Protein AF-A0AAW3T7Y1-F1 (afdb_monomer)

Nearest PDB structures (foldseek):
  4yn0-assembly1_B  TM=5.926E-01  e=9.042E+00  Mus musculus
  3stq-assembly2_F  TM=4.703E-01  e=7.836E+00  Pseudomonas aeruginosa

Sequence (64 aa):
MPNDEQDPVHDEQESVQDDERATDDFDERTAAVERLPLTDRADAFSALHDELRTRLESGGSRSA

Organism: NCBI:txid69373

Structure (mmCIF, N/CA/C/O backbone):
data_AF-A0AAW3T7Y1-F1
#
_entry.id   AF-A0AAW3T7Y1-F1
#
loop_
_atom_site.group_PDB
_atom_site.id
_atom_site.type_symbol
_atom_site.label_atom_id
_atom_site.label_alt_id
_atom_site.label_comp_id
_atom_site.label_asym_id
_atom_site.label_entity_id
_atom_site.label_seq_id
_atom_site.pdbx_PDB_ins_code
_atom_site.Cartn_x
_atom_site.Cartn_y
_atom_site.Cartn_z
_atom_site.occupancy
_atom_site.B_iso_or_equiv
_atom_site.auth_seq_id
_atom_site.auth_comp_id
_atom_site.auth_asym_id
_atom_site.auth_atom_id
_atom_site.pdbx_PDB_model_num
ATOM 1 N N . MET A 1 1 ? 21.204 -17.687 -51.492 1.00 47.44 1 MET A N 1
ATOM 2 C CA . MET A 1 1 ? 21.382 -18.033 -50.070 1.00 47.44 1 MET A CA 1
ATOM 3 C C . MET A 1 1 ? 20.263 -17.343 -49.309 1.00 47.44 1 MET A C 1
ATOM 5 O O . MET A 1 1 ? 20.142 -16.140 -49.512 1.00 47.44 1 MET A O 1
ATOM 9 N N . PRO A 1 2 ? 19.410 -18.045 -48.545 1.00 49.72 2 PRO A N 1
ATOM 10 C CA . PRO A 1 2 ? 18.551 -17.384 -47.574 1.00 49.72 2 PRO A CA 1
ATOM 11 C C . PRO A 1 2 ? 19.430 -17.059 -46.364 1.00 49.72 2 PRO A C 1
ATOM 13 O O . PRO A 1 2 ? 20.047 -17.960 -45.801 1.00 49.72 2 PRO A O 1
ATOM 16 N N . ASN A 1 3 ? 19.570 -15.781 -46.038 1.00 51.41 3 ASN A N 1
ATOM 17 C CA . ASN A 1 3 ? 20.138 -15.374 -44.763 1.00 51.41 3 ASN A CA 1
ATOM 18 C C . ASN A 1 3 ? 18.962 -14.832 -43.957 1.00 51.41 3 ASN A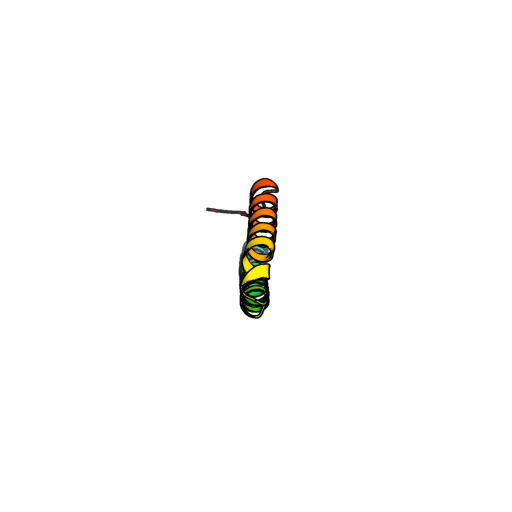 C 1
ATOM 20 O O . ASN A 1 3 ? 18.435 -13.766 -44.267 1.00 51.41 3 ASN A O 1
ATOM 24 N N . ASP A 1 4 ? 18.512 -15.637 -42.999 1.00 60.59 4 ASP A N 1
ATOM 25 C CA . ASP A 1 4 ? 17.747 -15.203 -41.837 1.00 60.59 4 ASP A CA 1
ATOM 26 C C . ASP A 1 4 ? 18.592 -14.160 -41.086 1.00 60.59 4 ASP A C 1
ATOM 28 O O . ASP A 1 4 ? 19.356 -14.484 -40.177 1.00 60.59 4 ASP A O 1
ATOM 32 N N . GLU A 1 5 ? 18.525 -12.900 -41.511 1.00 54.44 5 GLU A N 1
ATOM 33 C CA . GLU A 1 5 ? 18.966 -11.786 -40.680 1.00 54.44 5 GLU A CA 1
ATOM 34 C C . GLU A 1 5 ? 17.889 -11.581 -39.618 1.00 54.44 5 GLU A C 1
ATOM 36 O O . GLU A 1 5 ? 16.824 -11.021 -39.861 1.00 54.44 5 GLU A O 1
ATOM 41 N N . GLN A 1 6 ? 18.163 -12.171 -38.457 1.00 54.94 6 GLN A N 1
ATOM 42 C CA . GLN A 1 6 ? 17.385 -12.058 -37.238 1.00 54.94 6 GLN A CA 1
ATOM 43 C C . GLN A 1 6 ? 17.213 -10.577 -36.873 1.00 54.94 6 GLN A C 1
ATOM 45 O O . GLN A 1 6 ? 18.191 -9.884 -36.596 1.00 54.94 6 GLN A O 1
ATOM 50 N N . ASP A 1 7 ? 15.964 -10.113 -36.868 1.00 57.34 7 ASP A N 1
ATOM 51 C CA . ASP A 1 7 ? 15.561 -8.828 -36.301 1.00 57.34 7 ASP A CA 1
ATOM 52 C C . ASP A 1 7 ? 16.050 -8.713 -34.840 1.00 57.34 7 ASP A C 1
ATOM 54 O O . ASP A 1 7 ? 15.703 -9.567 -34.013 1.00 57.34 7 ASP A O 1
ATOM 58 N N . PRO A 1 8 ? 16.805 -7.666 -34.457 1.00 54.78 8 PRO A N 1
ATOM 59 C CA . PRO A 1 8 ? 17.130 -7.402 -33.066 1.00 54.78 8 PRO A CA 1
ATOM 60 C C . PRO A 1 8 ? 15.954 -6.658 -32.414 1.00 54.78 8 PRO A C 1
ATOM 62 O O . PRO A 1 8 ? 16.047 -5.473 -32.116 1.00 54.78 8 PRO A O 1
ATOM 65 N N . VAL A 1 9 ? 14.829 -7.341 -32.193 1.00 52.22 9 VAL A N 1
ATOM 66 C CA . VAL A 1 9 ? 13.704 -6.824 -31.388 1.00 52.22 9 VAL A CA 1
ATOM 67 C C . VAL A 1 9 ? 13.617 -7.590 -30.070 1.00 52.22 9 VAL A C 1
ATOM 69 O O . VAL A 1 9 ? 12.760 -8.449 -29.905 1.00 52.22 9 VAL A O 1
ATOM 72 N N . HIS A 1 10 ? 14.542 -7.355 -29.136 1.00 54.44 10 HIS A N 1
ATOM 73 C CA . HIS A 1 10 ? 14.479 -7.987 -27.803 1.00 54.44 10 HIS A CA 1
ATOM 74 C C . HIS A 1 10 ? 14.595 -7.025 -26.613 1.00 54.44 10 HIS A C 1
ATOM 76 O O . HIS A 1 10 ? 14.396 -7.472 -25.493 1.00 54.44 10 HIS A O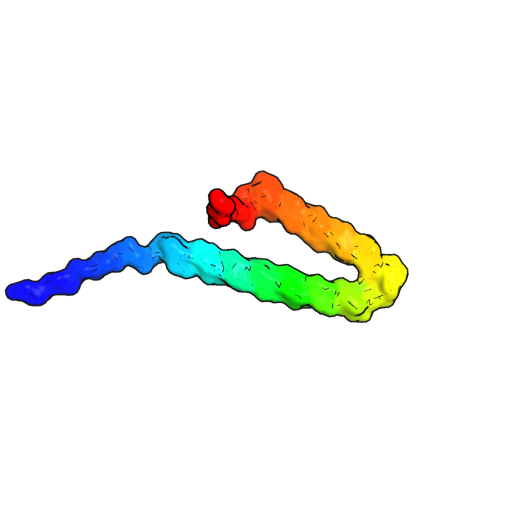 1
ATOM 82 N N . ASP A 1 11 ? 14.828 -5.723 -26.813 1.00 54.97 11 ASP A N 1
ATOM 83 C CA . ASP A 1 11 ? 14.967 -4.783 -25.681 1.00 54.97 11 ASP A CA 1
ATOM 84 C C . ASP A 1 11 ? 13.628 -4.127 -25.273 1.00 54.97 11 ASP A C 1
ATOM 86 O O . ASP A 1 11 ? 13.356 -3.935 -24.093 1.00 54.97 11 ASP A O 1
ATOM 90 N N . GLU A 1 12 ? 12.730 -3.849 -26.226 1.00 52.62 12 GLU A N 1
ATOM 91 C CA . GLU A 1 12 ? 11.444 -3.175 -25.944 1.00 52.62 12 GLU A CA 1
ATOM 92 C C . GLU A 1 12 ? 10.332 -4.128 -25.470 1.00 52.62 12 GLU A C 1
ATOM 94 O O . GLU A 1 12 ? 9.380 -3.703 -24.821 1.00 52.62 12 GLU A O 1
ATOM 99 N N . GLN A 1 13 ? 10.435 -5.429 -25.765 1.00 52.53 13 GLN A N 1
ATOM 100 C CA . GLN A 1 13 ? 9.418 -6.412 -25.362 1.00 52.53 13 GLN A CA 1
ATOM 101 C C . GLN A 1 13 ? 9.557 -6.835 -23.894 1.00 52.53 13 GLN A C 1
ATOM 103 O O . GLN A 1 13 ? 8.571 -7.261 -23.295 1.00 52.53 13 GLN A O 1
ATOM 108 N N . GLU A 1 14 ? 10.754 -6.722 -23.313 1.00 54.16 14 GLU A N 1
ATOM 109 C CA . GLU A 1 14 ? 11.013 -7.072 -21.912 1.00 54.16 14 GLU A CA 1
ATOM 110 C C . GLU A 1 14 ? 10.518 -5.969 -20.962 1.00 54.16 14 GLU A C 1
ATOM 112 O O . GLU A 1 14 ? 9.859 -6.266 -19.968 1.00 54.16 14 GLU A O 1
ATOM 117 N N . SER A 1 15 ? 10.702 -4.691 -21.322 1.00 58.78 15 SER A N 1
ATOM 118 C CA . SER A 1 15 ? 10.286 -3.563 -20.479 1.00 58.78 15 SER A CA 1
ATOM 119 C C . SER A 1 15 ? 8.770 -3.429 -20.316 1.00 58.78 15 SER A C 1
ATOM 121 O O . SER A 1 15 ? 8.314 -3.043 -19.247 1.00 58.78 15 SER A O 1
ATOM 123 N N . VAL A 1 16 ? 7.983 -3.752 -21.350 1.00 57.94 16 VAL A N 1
ATOM 124 C CA . VAL A 1 16 ? 6.509 -3.691 -21.271 1.00 57.94 16 VAL A CA 1
ATOM 125 C C . VAL A 1 16 ? 5.964 -4.823 -20.395 1.00 57.94 16 VAL A C 1
ATOM 127 O O . VAL A 1 16 ? 5.066 -4.602 -19.590 1.00 57.94 16 VAL A O 1
ATOM 130 N N . GLN A 1 17 ? 6.562 -6.014 -20.478 1.00 60.84 17 GLN A N 1
ATOM 131 C CA . GLN A 1 17 ? 6.140 -7.157 -19.667 1.00 60.84 17 GLN A CA 1
ATOM 132 C C . GLN A 1 17 ? 6.464 -6.988 -18.180 1.00 60.84 17 GLN A C 1
ATOM 134 O O . GLN A 1 17 ? 5.725 -7.497 -17.340 1.00 60.84 17 GLN A O 1
ATOM 139 N N . ASP A 1 18 ? 7.568 -6.321 -17.835 1.00 64.19 18 ASP A N 1
ATOM 140 C CA . ASP A 1 18 ? 7.872 -6.015 -16.434 1.00 64.19 18 ASP A CA 1
ATOM 141 C C . ASP A 1 18 ? 6.932 -4.955 -15.852 1.00 64.19 18 ASP A C 1
ATOM 143 O O . ASP A 1 18 ? 6.579 -5.052 -14.676 1.00 64.19 18 ASP A O 1
ATOM 147 N N . ASP A 1 19 ? 6.465 -4.002 -16.662 1.00 67.19 19 ASP A N 1
ATOM 148 C CA . ASP A 1 19 ? 5.473 -3.009 -16.238 1.00 67.19 19 ASP A CA 1
ATOM 149 C C . ASP A 1 19 ? 4.095 -3.657 -16.013 1.00 67.19 19 ASP A C 1
ATOM 151 O O . ASP A 1 19 ? 3.507 -3.495 -14.946 1.00 67.19 19 ASP A O 1
ATOM 155 N N . GLU A 1 20 ? 3.637 -4.509 -16.942 1.00 65.94 20 GLU A N 1
ATOM 156 C CA . GLU A 1 20 ? 2.370 -5.250 -16.816 1.00 65.94 20 GLU A CA 1
ATOM 157 C C . GLU A 1 20 ? 2.356 -6.181 -15.590 1.00 65.94 20 GLU A C 1
ATOM 159 O O . GLU A 1 20 ? 1.403 -6.196 -14.805 1.00 65.94 20 GLU A O 1
ATOM 164 N N . ARG A 1 21 ? 3.450 -6.918 -15.353 1.00 70.06 21 ARG A N 1
ATOM 165 C CA . ARG A 1 21 ? 3.592 -7.752 -14.147 1.00 70.06 21 ARG A CA 1
ATOM 166 C C . ARG A 1 21 ? 3.647 -6.907 -12.873 1.00 70.06 21 ARG A C 1
ATOM 168 O O . ARG A 1 21 ? 3.129 -7.325 -11.838 1.00 70.06 21 ARG A O 1
ATOM 175 N N . ALA A 1 22 ? 4.274 -5.732 -12.926 1.00 72.38 22 ALA A N 1
ATOM 176 C CA . ALA A 1 22 ? 4.332 -4.814 -11.796 1.00 72.38 22 ALA A CA 1
ATOM 177 C C . ALA A 1 22 ? 2.965 -4.188 -11.477 1.00 72.38 22 ALA A C 1
ATOM 179 O O . ALA A 1 22 ? 2.697 -3.936 -10.297 1.00 72.38 22 ALA A O 1
ATOM 180 N N . THR A 1 23 ? 2.116 -3.957 -12.485 1.00 75.38 23 THR A N 1
ATOM 181 C CA . THR A 1 23 ? 0.728 -3.515 -12.297 1.00 75.38 23 THR A CA 1
ATOM 182 C C . THR A 1 23 ? -0.152 -4.620 -11.720 1.00 75.38 23 THR A C 1
ATOM 184 O O . THR A 1 23 ? -0.844 -4.367 -10.735 1.00 75.38 23 THR A O 1
ATOM 187 N N . ASP A 1 24 ? -0.043 -5.857 -12.217 1.00 75.44 24 ASP A N 1
ATOM 188 C CA . ASP A 1 24 ? -0.798 -6.999 -11.679 1.00 75.44 24 ASP A CA 1
ATOM 189 C C . ASP A 1 24 ? -0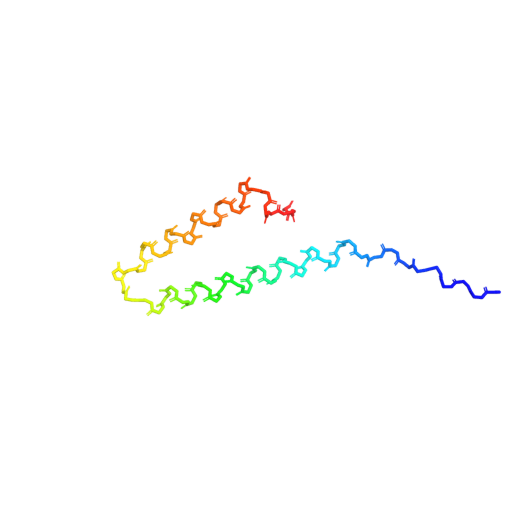.466 -7.259 -10.193 1.00 75.44 24 ASP A C 1
ATOM 191 O O . ASP A 1 24 ? -1.355 -7.471 -9.366 1.00 75.44 24 ASP A O 1
ATOM 195 N N . ASP A 1 25 ? 0.814 -7.164 -9.813 1.00 85.94 25 ASP A N 1
ATOM 196 C CA . ASP A 1 25 ? 1.267 -7.310 -8.420 1.00 85.94 25 ASP A CA 1
ATOM 197 C C . ASP A 1 25 ? 0.808 -6.147 -7.513 1.00 85.94 25 ASP A C 1
ATOM 199 O O . ASP A 1 25 ? 0.630 -6.303 -6.301 1.00 85.94 25 ASP A O 1
ATOM 203 N N . PHE A 1 26 ? 0.613 -4.949 -8.069 1.00 88.06 26 PHE A N 1
ATOM 204 C CA . PHE A 1 26 ? 0.053 -3.817 -7.326 1.00 88.06 26 PHE A CA 1
ATOM 205 C C . PHE A 1 26 ? -1.453 -3.985 -7.079 1.00 88.06 26 PHE A C 1
ATOM 207 O O . PHE A 1 26 ? -1.928 -3.711 -5.970 1.00 88.06 26 PHE A O 1
ATOM 214 N N . ASP A 1 27 ? -2.192 -4.487 -8.068 1.00 90.81 27 ASP A N 1
ATOM 215 C CA . ASP A 1 27 ? -3.629 -4.744 -7.961 1.00 90.81 27 ASP A CA 1
ATOM 216 C C . ASP A 1 27 ? -3.932 -5.847 -6.936 1.00 90.81 27 ASP A C 1
ATOM 218 O O . ASP A 1 27 ? -4.815 -5.686 -6.085 1.00 90.81 27 ASP A O 1
ATOM 222 N N . GLU A 1 28 ? -3.156 -6.938 -6.931 1.00 93.62 28 GLU A N 1
ATOM 223 C CA . GLU A 1 28 ? -3.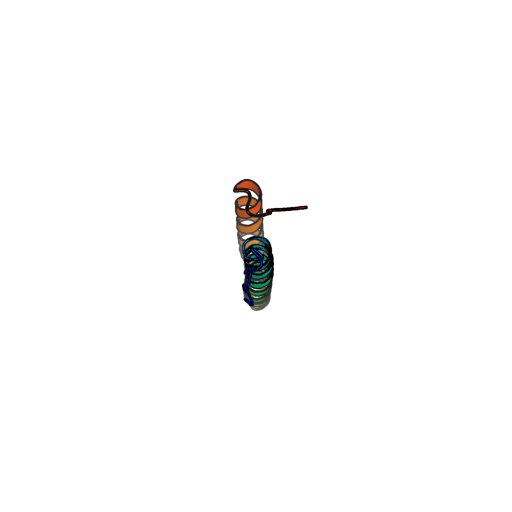312 -8.005 -5.936 1.00 93.62 28 GLU A CA 1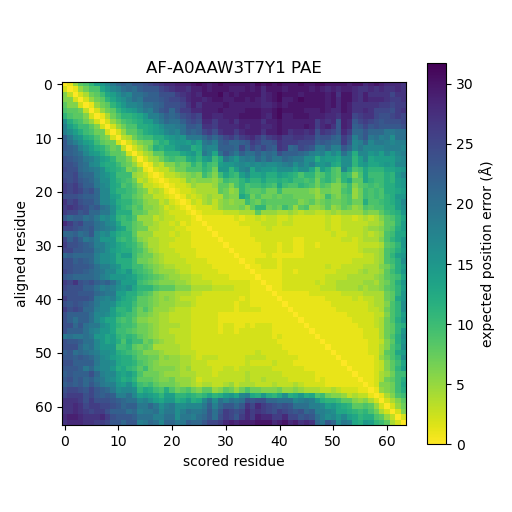
ATOM 224 C C . GLU A 1 28 ? -3.062 -7.495 -4.507 1.00 93.62 28 GLU A C 1
ATOM 226 O O . GLU A 1 28 ? -3.856 -7.767 -3.592 1.00 93.62 28 GLU A O 1
ATOM 231 N N . ARG A 1 29 ? -1.991 -6.714 -4.306 1.00 91.38 29 ARG A N 1
ATOM 232 C CA . ARG A 1 29 ? -1.657 -6.123 -3.001 1.00 91.38 29 ARG A CA 1
ATOM 233 C C . ARG A 1 29 ? -2.715 -5.131 -2.534 1.00 91.38 29 ARG A C 1
ATOM 235 O O . ARG A 1 29 ? -3.116 -5.175 -1.371 1.00 91.38 29 ARG A O 1
ATOM 242 N N . THR A 1 30 ? -3.232 -4.301 -3.434 1.00 95.31 30 THR A N 1
ATOM 243 C CA . THR A 1 30 ? -4.334 -3.374 -3.140 1.00 95.31 30 THR A CA 1
ATOM 244 C C . THR A 1 30 ? -5.581 -4.133 -2.685 1.00 95.31 30 THR A C 1
ATOM 246 O O . THR A 1 30 ? -6.141 -3.839 -1.625 1.00 95.31 30 THR A O 1
ATOM 249 N N . ALA A 1 31 ? -5.963 -5.194 -3.401 1.00 96.81 31 ALA A N 1
ATOM 250 C CA . ALA A 1 31 ? -7.093 -6.037 -3.021 1.00 96.81 31 ALA A CA 1
ATOM 251 C C . ALA A 1 31 ? -6.879 -6.750 -1.672 1.00 96.81 31 ALA A C 1
ATOM 253 O O . ALA A 1 31 ? -7.842 -7.021 -0.950 1.00 96.81 31 ALA A O 1
ATOM 254 N N . ALA A 1 32 ? -5.634 -7.074 -1.306 1.00 96.62 32 ALA A N 1
ATOM 255 C CA . ALA A 1 32 ? -5.315 -7.621 0.010 1.00 96.62 32 ALA A CA 1
ATOM 256 C C . ALA A 1 32 ? -5.526 -6.587 1.129 1.00 96.62 32 ALA A C 1
ATOM 258 O O . ALA A 1 32 ? -6.127 -6.924 2.152 1.00 96.62 32 ALA A O 1
ATOM 259 N N . VAL A 1 33 ? -5.119 -5.329 0.918 1.00 97.50 33 VAL A N 1
ATOM 260 C CA . VAL A 1 33 ? -5.353 -4.225 1.867 1.00 97.50 33 VAL A CA 1
ATOM 261 C C . VAL A 1 33 ? -6.847 -3.976 2.067 1.00 97.50 33 VAL A C 1
ATOM 263 O O . VAL A 1 33 ? -7.310 -3.831 3.197 1.00 97.50 33 VAL A O 1
ATOM 266 N N . GLU A 1 34 ? -7.642 -4.008 1.000 1.00 97.38 34 GLU A N 1
ATOM 267 C CA . GLU A 1 34 ? -9.096 -3.837 1.093 1.00 97.38 34 GLU A CA 1
ATOM 268 C C . GLU A 1 34 ? -9.803 -4.941 1.888 1.00 97.38 34 GLU A C 1
ATOM 270 O O . GLU A 1 34 ? -10.908 -4.729 2.386 1.00 97.38 34 GLU A O 1
ATOM 275 N N . ARG A 1 35 ? -9.189 -6.116 2.054 1.00 97.62 35 ARG A N 1
ATOM 276 C CA . ARG A 1 35 ? -9.740 -7.193 2.892 1.00 97.62 35 A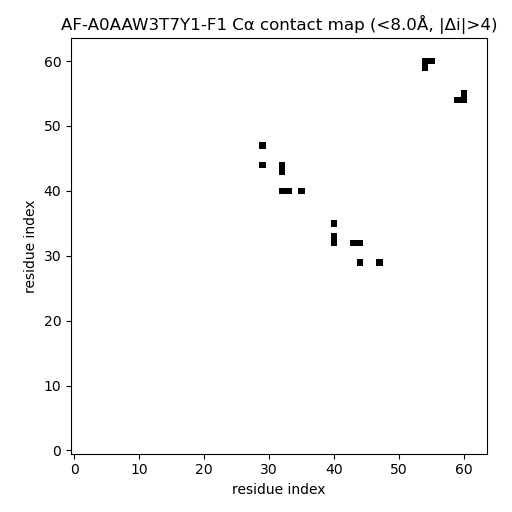RG A CA 1
ATOM 277 C C . ARG A 1 35 ? -9.435 -7.009 4.379 1.00 97.62 35 ARG A C 1
ATOM 279 O O . ARG A 1 35 ? -10.060 -7.681 5.199 1.00 97.62 35 ARG A O 1
ATOM 286 N N . LEU A 1 36 ? -8.526 -6.102 4.740 1.00 97.25 36 LEU A N 1
ATOM 287 C CA . LEU A 1 36 ? -8.211 -5.796 6.135 1.00 97.25 36 LEU A CA 1
ATOM 288 C C . LEU A 1 36 ? -9.379 -5.073 6.839 1.00 97.25 36 LEU A C 1
ATOM 290 O O . LEU A 1 36 ? -10.212 -4.425 6.179 1.00 97.25 36 LEU A O 1
ATOM 294 N N . PRO A 1 37 ? -9.449 -5.149 8.184 1.00 97.81 37 PRO A N 1
ATOM 295 C CA . PRO A 1 37 ? -10.353 -4.329 8.983 1.00 97.81 37 PRO A CA 1
ATOM 296 C C . PRO A 1 37 ? -10.191 -2.841 8.669 1.00 97.81 37 PRO A C 1
ATOM 298 O O . PRO A 1 37 ? -9.088 -2.364 8.424 1.00 97.81 37 PRO A O 1
ATOM 301 N N . LEU A 1 38 ? -11.295 -2.088 8.701 1.00 94.81 38 LEU A N 1
ATOM 302 C CA . LEU A 1 38 ? -11.312 -0.678 8.290 1.00 94.81 38 LEU A CA 1
ATOM 303 C C . LEU A 1 38 ? -10.292 0.187 9.055 1.00 94.81 38 LEU A C 1
ATOM 305 O O . LEU A 1 38 ? -9.729 1.110 8.476 1.00 94.81 38 LEU A O 1
ATOM 309 N N . THR A 1 39 ? -10.050 -0.128 10.332 1.00 96.56 39 THR A N 1
ATOM 310 C CA . THR A 1 39 ? -9.070 0.555 11.192 1.00 96.56 39 THR A CA 1
ATOM 311 C C . THR A 1 39 ? -7.638 0.407 10.701 1.00 96.56 39 THR A C 1
ATOM 313 O O . THR A 1 39 ? -6.840 1.307 10.920 1.00 96.56 39 THR A O 1
ATOM 316 N N . ASP A 1 40 ? -7.340 -0.686 10.002 1.00 96.56 40 ASP A N 1
ATOM 317 C CA . ASP A 1 40 ? -5.977 -1.069 9.633 1.00 96.56 40 ASP A CA 1
ATOM 318 C C . ASP A 1 40 ? -5.662 -0.673 8.180 1.00 96.56 40 ASP A C 1
ATOM 320 O O . ASP A 1 40 ? -4.504 -0.621 7.768 1.00 96.56 40 ASP A O 1
ATOM 324 N N . ARG A 1 41 ? -6.695 -0.357 7.384 1.00 96.94 41 ARG A N 1
ATOM 325 C CA . ARG A 1 41 ? -6.541 -0.003 5.965 1.00 96.94 41 ARG A CA 1
ATOM 326 C C . ARG A 1 41 ? -5.725 1.264 5.759 1.00 96.94 41 ARG A C 1
ATOM 328 O O . ARG A 1 41 ? -4.954 1.317 4.813 1.00 96.94 41 ARG A O 1
ATOM 335 N N . ALA A 1 42 ? -5.904 2.282 6.600 1.00 97.44 42 ALA A N 1
ATOM 336 C CA . ALA A 1 42 ? -5.233 3.569 6.413 1.00 97.44 42 ALA A CA 1
ATOM 337 C C . ALA A 1 42 ? -3.703 3.437 6.498 1.00 97.44 42 ALA A C 1
ATOM 339 O O . ALA A 1 42 ? -2.989 3.951 5.634 1.00 97.44 42 ALA A O 1
ATOM 340 N N . ASP A 1 43 ? -3.212 2.691 7.489 1.00 96.94 43 ASP A N 1
ATOM 341 C CA . ASP A 1 43 ? -1.781 2.433 7.661 1.00 96.94 43 ASP A CA 1
ATOM 342 C C . ASP A 1 43 ? -1.242 1.554 6.524 1.00 96.94 43 ASP A C 1
ATOM 344 O O . ASP A 1 43 ? -0.194 1.846 5.947 1.00 96.94 43 ASP A O 1
ATOM 348 N N . ALA A 1 44 ? -1.995 0.522 6.132 1.00 97.19 44 ALA A N 1
ATOM 349 C CA . ALA A 1 44 ? -1.610 -0.376 5.047 1.00 97.19 44 ALA A CA 1
ATOM 350 C C . ALA A 1 44 ? -1.571 0.318 3.669 1.00 97.19 44 ALA A C 1
ATOM 352 O O . ALA A 1 44 ? -0.640 0.097 2.895 1.00 97.19 44 ALA A O 1
ATOM 353 N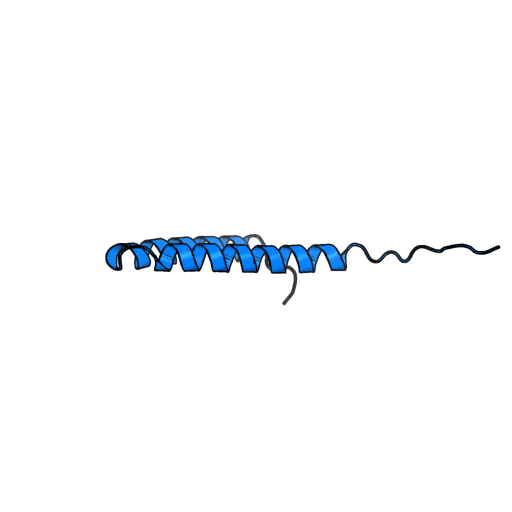 N . PHE A 1 45 ? -2.528 1.203 3.370 1.00 96.50 45 PHE A N 1
ATOM 354 C CA . PHE A 1 45 ? -2.492 2.030 2.160 1.00 96.50 45 PHE A CA 1
ATOM 355 C C . PHE A 1 45 ? -1.340 3.035 2.189 1.00 96.50 45 PHE A C 1
ATOM 357 O O . PHE A 1 45 ? -0.706 3.256 1.161 1.00 96.50 45 PHE A O 1
ATOM 364 N N . SER A 1 46 ? -1.035 3.619 3.351 1.00 96.69 46 SER A N 1
ATOM 365 C CA . SER A 1 46 ? 0.104 4.536 3.484 1.00 96.69 46 SER A CA 1
ATOM 366 C C . SER A 1 46 ? 1.421 3.830 3.148 1.00 96.69 46 SER A C 1
ATOM 368 O O . SER A 1 46 ? 2.198 4.349 2.351 1.00 96.69 46 SER A O 1
ATOM 370 N N . ALA A 1 47 ? 1.617 2.603 3.643 1.00 96.31 47 ALA A N 1
ATOM 371 C CA . ALA A 1 47 ? 2.784 1.789 3.304 1.00 96.31 47 ALA A CA 1
ATOM 372 C C . ALA A 1 47 ? 2.877 1.480 1.795 1.00 96.31 47 ALA A C 1
ATOM 374 O O . ALA A 1 47 ? 3.945 1.625 1.203 1.00 96.31 47 ALA A O 1
ATOM 375 N N . LEU A 1 48 ? 1.758 1.125 1.150 1.00 95.44 48 LEU A N 1
ATOM 376 C CA . LEU A 1 48 ? 1.704 0.895 -0.301 1.00 95.44 48 LEU A CA 1
ATOM 377 C C . LEU A 1 48 ? 2.090 2.160 -1.096 1.00 95.44 48 LEU A C 1
ATOM 379 O O . LEU A 1 48 ? 2.802 2.089 -2.099 1.00 95.44 48 LEU A O 1
ATOM 383 N N . HIS A 1 49 ? 1.638 3.333 -0.645 1.00 95.44 49 HIS A N 1
ATOM 384 C CA . HIS A 1 49 ? 1.994 4.609 -1.263 1.00 95.44 49 HIS A CA 1
ATOM 385 C C . HIS A 1 49 ? 3.474 4.966 -1.072 1.00 95.44 49 HIS A C 1
ATOM 387 O O . HIS A 1 49 ? 4.094 5.469 -2.013 1.00 95.44 49 HIS A O 1
ATOM 393 N N . ASP A 1 50 ? 4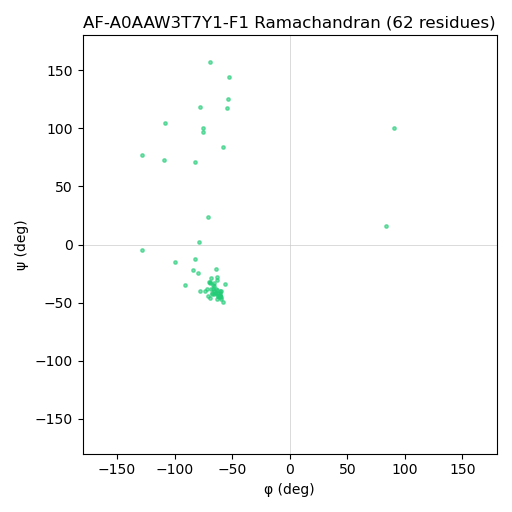.055 4.682 0.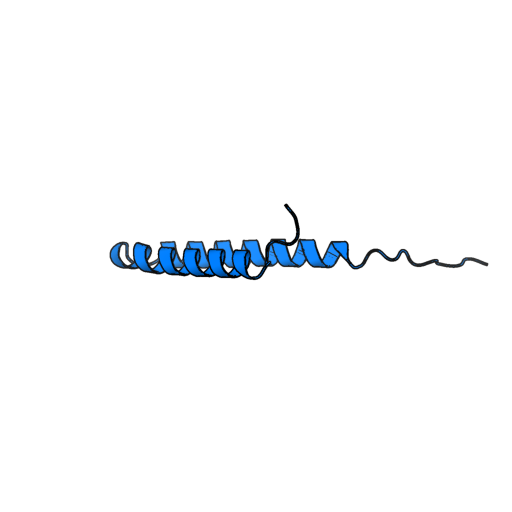095 1.00 95.75 50 ASP A N 1
ATOM 394 C CA . ASP A 1 50 ? 5.487 4.878 0.350 1.00 95.75 50 ASP A CA 1
ATOM 395 C C . ASP A 1 50 ? 6.352 3.965 -0.539 1.00 95.75 50 ASP A C 1
ATOM 397 O O . ASP A 1 50 ? 7.377 4.399 -1.077 1.00 95.75 50 ASP A O 1
ATOM 401 N N . GLU A 1 51 ? 5.917 2.723 -0.774 1.00 91.75 51 GLU A N 1
ATOM 402 C CA . GLU A 1 51 ? 6.554 1.809 -1.731 1.00 91.75 51 GLU A CA 1
ATOM 403 C C . GLU A 1 51 ? 6.484 2.341 -3.167 1.00 91.75 51 GLU A C 1
ATOM 405 O O . GLU A 1 51 ? 7.505 2.378 -3.860 1.00 91.75 51 GLU A O 1
ATOM 410 N N . LEU A 1 52 ? 5.308 2.804 -3.611 1.00 91.44 52 LEU A N 1
ATOM 411 C CA . LEU A 1 52 ? 5.138 3.390 -4.943 1.00 91.44 52 LEU A CA 1
ATOM 412 C C . LEU A 1 52 ? 6.042 4.611 -5.124 1.00 91.44 52 LEU A C 1
ATOM 414 O O . LEU A 1 52 ? 6.731 4.738 -6.136 1.00 91.44 52 LEU A O 1
ATOM 418 N N . ARG A 1 53 ? 6.087 5.489 -4.120 1.00 92.50 53 ARG A N 1
ATOM 419 C CA . ARG A 1 53 ? 6.980 6.645 -4.112 1.00 92.50 53 ARG A CA 1
ATOM 420 C C . ARG A 1 53 ? 8.441 6.213 -4.241 1.00 92.50 53 ARG A C 1
ATOM 422 O O . ARG A 1 53 ? 9.145 6.737 -5.098 1.00 92.50 53 ARG A O 1
ATOM 429 N N . THR A 1 54 ? 8.881 5.247 -3.439 1.00 90.69 54 THR A N 1
ATOM 430 C CA . THR A 1 54 ? 10.256 4.719 -3.473 1.00 90.69 54 THR A CA 1
ATOM 431 C C . THR A 1 54 ? 10.599 4.134 -4.848 1.00 90.69 54 THR A C 1
ATOM 433 O O . THR A 1 54 ? 11.694 4.356 -5.372 1.00 90.69 54 THR A O 1
ATOM 436 N N . ARG A 1 55 ? 9.659 3.421 -5.482 1.00 85.88 55 ARG A N 1
ATOM 437 C CA . ARG A 1 55 ? 9.820 2.902 -6.848 1.00 85.88 55 ARG A CA 1
ATOM 438 C C . ARG A 1 55 ? 9.986 4.035 -7.865 1.00 85.88 55 ARG A C 1
ATOM 440 O O . ARG A 1 55 ? 10.886 3.972 -8.696 1.00 85.88 55 ARG A O 1
ATOM 447 N N . LEU A 1 56 ? 9.177 5.088 -7.779 1.00 88.19 56 LEU A N 1
ATOM 448 C CA . LEU A 1 56 ? 9.294 6.249 -8.668 1.00 88.19 56 LEU A CA 1
ATOM 449 C C . LEU A 1 56 ? 10.617 7.002 -8.456 1.00 88.19 56 LEU A C 1
ATOM 451 O O . LEU A 1 56 ? 11.285 7.367 -9.420 1.00 88.19 56 LEU A O 1
ATOM 455 N N . GLU A 1 57 ? 11.039 7.184 -7.203 1.00 91.31 57 GLU A N 1
ATOM 456 C CA . GLU A 1 57 ? 12.308 7.839 -6.853 1.00 91.31 57 GLU A CA 1
ATOM 457 C C . GLU A 1 57 ? 13.538 7.035 -7.306 1.00 91.31 57 GLU A C 1
ATOM 459 O O . GLU A 1 57 ? 14.546 7.621 -7.698 1.00 91.31 57 GLU A O 1
ATOM 464 N N . SER A 1 58 ? 13.456 5.701 -7.302 1.00 84.12 58 SER A N 1
ATOM 465 C CA . SER A 1 58 ? 14.522 4.809 -7.788 1.00 84.12 58 SER A CA 1
ATOM 466 C C . SER A 1 58 ? 14.574 4.670 -9.316 1.00 84.12 58 SER A C 1
ATOM 468 O O . SER A 1 58 ? 15.435 3.962 -9.836 1.00 84.12 58 SER A O 1
ATOM 470 N N . GLY A 1 59 ? 13.705 5.377 -10.047 1.00 78.06 59 GLY A N 1
ATOM 471 C CA . GLY A 1 59 ? 13.657 5.337 -11.509 1.00 78.06 59 GLY A CA 1
ATOM 472 C C . GLY A 1 59 ? 12.855 4.164 -12.076 1.00 78.06 59 GLY A C 1
ATOM 473 O O . GLY A 1 59 ? 12.959 3.884 -13.267 1.00 78.06 59 GLY A O 1
ATOM 474 N N . GLY A 1 60 ? 12.025 3.508 -11.259 1.00 64.56 60 GLY A N 1
ATOM 475 C CA . GLY A 1 60 ? 11.113 2.424 -11.647 1.00 64.56 60 GLY A CA 1
ATOM 476 C C . GLY A 1 60 ? 9.908 2.859 -12.488 1.00 64.56 60 GLY A C 1
ATOM 477 O O . GLY A 1 60 ? 8.892 2.179 -12.490 1.00 64.56 60 GLY A O 1
ATOM 478 N N . SER A 1 61 ? 10.016 3.983 -13.187 1.00 58.75 61 SER A N 1
ATOM 479 C CA . SER A 1 61 ? 9.112 4.413 -14.250 1.00 58.75 61 SER A CA 1
ATOM 480 C C . SER A 1 61 ? 9.979 4.742 -15.459 1.00 58.75 61 SER A C 1
ATOM 482 O O . SER A 1 61 ? 10.307 5.903 -15.726 1.00 58.75 61 SER A O 1
ATOM 484 N N . ARG A 1 62 ? 10.446 3.697 -16.150 1.00 54.16 62 ARG A N 1
ATOM 485 C CA . ARG A 1 62 ? 11.104 3.861 -17.442 1.00 54.16 62 ARG A CA 1
ATOM 486 C C . ARG A 1 62 ? 9.998 4.159 -18.456 1.00 54.16 62 ARG A C 1
ATOM 488 O O . ARG A 1 62 ? 9.330 3.257 -18.932 1.00 54.16 62 ARG A O 1
ATOM 495 N N . SER A 1 63 ? 9.883 5.449 -18.766 1.00 43.34 63 SER A N 1
ATOM 496 C CA . SER A 1 63 ? 9.061 6.074 -19.809 1.00 43.34 63 SER A CA 1
ATOM 497 C C . SER A 1 63 ? 7.647 6.506 -19.394 1.00 43.34 63 SER A C 1
ATOM 499 O O . SER A 1 63 ? 6.702 5.727 -19.395 1.00 43.34 63 SER A O 1
ATOM 501 N N . ALA A 1 64 ? 7.518 7.808 -19.126 1.00 41.47 64 ALA A N 1
ATOM 502 C CA . ALA A 1 64 ? 6.361 8.597 -19.545 1.00 41.47 64 ALA A CA 1
ATOM 503 C C . ALA A 1 64 ? 6.751 9.385 -20.804 1.00 41.47 64 ALA A C 1
ATOM 505 O O . ALA A 1 64 ? 7.953 9.731 -20.910 1.00 41.47 64 ALA A O 1
#

Foldseek 3Di:
DDDPPDDPPDPVVVLVVVVVVVVVVLVVQLVVLVPDDPVCSVVSVVVSVVVVVVCVVVVVDPDD

Radius of gyration: 18.64 Å; Cα contacts (8 Å, |Δi|>4): 10; chains: 1; bounding box: 33×27×61 Å

Secondary structure (DSSP, 8-state):
----------SHHHHHHHHHHHHHHHHHHHHHHHTS-HHHHHHHHHHHHHHHHHHHHTT-----

Solvent-accessible surface area (backbone atoms only — not comparable to full-atom values): 4011 Å² total; per-residue (Å²): 132,91,74,87,77,77,78,90,81,66,72,72,67,54,59,54,53,55,50,53,52,51,48,54,57,47,52,55,51,51,56,53,43,70,69,45,58,80,86,53,30,62,62,50,51,50,51,54,50,53,51,51,49,51,38,54,76,73,54,72,63,84,77,131

pLDDT: mean 77.42, std 18.89, range [41.47, 97.81]

Mean predicted aligned error: 11.54 Å